Protein AF-A0A9E0VGJ7-F1 (afdb_monomer)

Solvent-accessible surface area (backbone atoms only — not comparable to full-atom values): 9620 Å² total; per-residue (Å²): 136,84,85,81,78,51,71,67,58,50,51,53,50,51,50,54,47,47,56,55,68,67,34,98,80,41,73,82,86,84,79,90,74,56,71,67,58,47,52,54,51,44,52,56,52,38,58,51,60,71,40,87,85,53,56,65,71,67,40,55,55,50,50,52,51,45,51,56,50,57,68,68,70,46,79,89,44,51,69,60,52,52,55,60,58,48,57,78,40,72,87,73,51,77,54,64,25,52,30,57,71,81,70,44,78,39,64,58,84,78,47,33,35,91,88,76,68,39,53,28,17,70,86,74,10,30,27,87,92,24,57,52,98,84,63,56,50,81,43,98,84,53,36,32,48,81,71,56,62,64,68,63,58,68,79,74,110

Sequence (157 aa):
MKKILTFDEKMRIADLAATKLFAPDARPVIFEMDSTAAVALIGQLQLAFRHPENTGRTREITENFVRNLIEQMDPDHGDVYEFLMMGFNPEMDAVSVLCKNCRQFVTIADGHCPNCMESICPRCGCTDSAACSEGCFWLPDGICSSCGSVDLVEQAG

Nearest PDB structures (foldseek):
  4e0i-assembly1_A  TM=2.954E-01  e=1.590E+00  Saccharomyces cerevisiae S288C
  1w0b-assembly1_A  TM=2.188E-01  e=5.550E+00  Homo sapiens
  8uyv-assembly1_A  TM=2.442E-01  e=9.741E+00  Hepatitis B virus

Secondary structure (DSSP, 8-state):
-PPPPPHHHHHHHHHHHHHHHTSTTPPP------HHHHHHHHHHHHHHHTSTT--HHHHHHHHHHHHHHHHHT-TT-HHHHHHHHHTT-GGGS--EEE-TTT--EEE-SSSB-TTT--BB-TTT--BSSS--TT---B-TTS-BHHHHTTHHHHT--

Radius of gyration: 22.97 Å; Cα contacts (8 Å, |Δi|>4): 135; chains: 1; bounding box: 65×42×58 Å

Foldseek 3Di:
DDDDDDPVRVVVVVVVCCCQCPPPPHDDDDDDDDPVVLLVVLLVLLVVLPDPPCDDDVNVVSVVVSVVSLVVSDCVPVVSSVVSVCSNPCVPPQLFEQAQVVRDTARDDDQAGPPPRFRAASPHNATPVRADPVGWDDDPVSHTPVVVVPVVVVVVD

Mean predicted aligned error: 10.92 Å

pLDDT: mean 85.23, std 11.35, range [42.38, 96.62]

Structure (mmCIF, N/CA/C/O backbone):
data_AF-A0A9E0VGJ7-F1
#
_entry.id   AF-A0A9E0VGJ7-F1
#
loop_
_atom_site.group_PDB
_atom_site.id
_atom_site.type_symbol
_atom_site.label_atom_id
_atom_site.label_alt_id
_atom_site.label_comp_id
_atom_site.label_asym_id
_atom_site.label_entity_id
_atom_site.label_seq_id
_atom_site.pdbx_PDB_ins_code
_atom_site.Cartn_x
_atom_site.Cartn_y
_atom_site.Cartn_z
_atom_site.occupancy
_atom_site.B_iso_or_equiv
_atom_site.auth_seq_id
_atom_site.auth_comp_id
_atom_site.auth_asym_id
_atom_site.auth_atom_id
_atom_site.pdbx_PDB_model_num
ATOM 1 N N . MET A 1 1 ? -41.680 7.827 1.445 1.00 68.75 1 MET A N 1
ATOM 2 C CA . MET A 1 1 ? -40.598 8.766 1.065 1.00 68.75 1 MET A CA 1
ATOM 3 C C . MET A 1 1 ? -39.443 8.600 2.043 1.00 68.75 1 MET A C 1
ATOM 5 O O . MET A 1 1 ? -39.687 8.689 3.238 1.00 68.75 1 MET A O 1
ATOM 9 N N . LYS A 1 2 ? -38.217 8.319 1.578 1.00 79.25 2 LYS A N 1
ATOM 10 C CA . LYS A 1 2 ? -37.021 8.306 2.443 1.00 79.25 2 LYS A CA 1
ATOM 11 C C . LYS A 1 2 ? -36.488 9.740 2.548 1.00 79.25 2 LYS A C 1
ATOM 13 O O . LYS A 1 2 ? -36.207 10.341 1.515 1.00 79.25 2 LYS A O 1
ATOM 18 N N . LYS A 1 3 ? -36.384 10.297 3.760 1.00 90.12 3 LYS A N 1
ATOM 19 C CA . LYS A 1 3 ? -35.750 11.610 3.980 1.00 90.12 3 LYS A CA 1
ATOM 20 C C . LYS A 1 3 ? -34.246 11.465 3.719 1.00 90.12 3 LYS A C 1
ATOM 22 O O . LYS A 1 3 ? -33.608 10.606 4.322 1.00 90.12 3 LYS A O 1
ATOM 27 N N . ILE A 1 4 ? -33.696 12.279 2.820 1.00 91.06 4 ILE A N 1
ATOM 28 C CA . ILE A 1 4 ? -32.248 12.367 2.591 1.00 91.06 4 ILE A CA 1
ATOM 29 C C . ILE A 1 4 ? -31.697 13.389 3.586 1.00 91.06 4 ILE A C 1
ATOM 31 O O . ILE A 1 4 ? -32.182 14.517 3.634 1.00 91.06 4 ILE A O 1
ATOM 35 N N . LEU A 1 5 ? -30.726 12.972 4.400 1.00 91.19 5 LEU A N 1
ATOM 36 C CA . LEU A 1 5 ? -30.068 13.847 5.370 1.00 91.19 5 LEU A CA 1
ATOM 37 C C . LEU A 1 5 ? -29.136 14.835 4.667 1.00 91.19 5 LEU A C 1
ATOM 39 O O . LEU A 1 5 ? -28.426 14.457 3.726 1.00 91.19 5 LEU A O 1
ATOM 43 N N . THR A 1 6 ? -29.102 16.069 5.161 1.00 95.56 6 THR A N 1
ATOM 44 C CA . THR A 1 6 ? -28.137 17.081 4.718 1.00 95.56 6 THR A CA 1
ATOM 45 C C . THR A 1 6 ? -26.722 16.734 5.192 1.00 95.56 6 THR A C 1
ATOM 47 O O . THR A 1 6 ? -26.528 15.886 6.065 1.00 95.56 6 THR A O 1
ATOM 50 N N . PHE A 1 7 ? -25.707 17.372 4.603 1.00 89.25 7 PHE A N 1
ATOM 51 C CA . PHE A 1 7 ? -24.313 17.190 5.019 1.00 89.25 7 PHE A CA 1
ATOM 52 C C . PHE A 1 7 ? -24.109 17.548 6.500 1.00 89.25 7 PHE A C 1
ATOM 54 O O . PHE A 1 7 ? -23.542 16.754 7.246 1.00 89.25 7 PHE A O 1
ATOM 61 N N . ASP A 1 8 ? -24.673 18.669 6.951 1.00 91.88 8 ASP A N 1
ATOM 62 C CA . ASP A 1 8 ? -24.576 19.107 8.347 1.00 91.88 8 ASP A CA 1
ATOM 63 C C . ASP A 1 8 ? -25.282 18.148 9.312 1.00 91.88 8 ASP A C 1
ATOM 65 O O . ASP A 1 8 ? -24.766 17.863 10.391 1.00 91.88 8 ASP A O 1
ATOM 69 N N . GLU A 1 9 ? -26.444 17.601 8.925 1.00 91.94 9 GLU A N 1
ATOM 70 C CA . GLU A 1 9 ? -27.132 16.568 9.711 1.00 91.94 9 GLU A CA 1
ATOM 71 C C . GLU A 1 9 ? -26.259 15.307 9.836 1.00 91.94 9 GLU A C 1
ATOM 73 O O . GLU A 1 9 ? -26.162 14.736 10.922 1.00 91.94 9 GLU A O 1
ATOM 78 N N . LYS A 1 10 ? -25.576 14.894 8.757 1.00 86.56 10 LYS A N 1
ATOM 79 C CA . LYS A 1 10 ? -24.644 13.753 8.782 1.00 86.56 10 LYS A CA 1
ATOM 80 C C . LYS A 1 10 ? -23.433 14.027 9.670 1.00 86.56 10 LYS A C 1
ATOM 82 O O . LYS A 1 10 ? -23.078 13.162 10.465 1.00 86.56 10 LYS A O 1
ATOM 87 N N . MET A 1 11 ? -22.847 15.222 9.584 1.00 83.25 11 MET A N 1
ATOM 88 C CA . MET A 1 11 ? -21.715 15.619 10.426 1.00 83.25 11 MET A CA 1
ATOM 89 C C . MET A 1 11 ? -22.099 15.666 11.905 1.00 83.25 11 MET A C 1
ATOM 91 O O . MET A 1 11 ? -21.374 15.129 12.733 1.00 83.25 11 MET A O 1
ATOM 95 N N . ARG A 1 12 ? -23.277 16.200 12.249 1.00 83.44 12 ARG A N 1
ATOM 96 C CA . ARG A 1 12 ? -23.781 16.182 13.632 1.00 83.44 12 ARG A CA 1
ATOM 97 C C . ARG A 1 12 ? -24.002 14.774 14.164 1.00 83.44 12 ARG A C 1
ATOM 99 O O . ARG A 1 12 ? -23.702 14.517 15.323 1.00 83.44 12 ARG A O 1
ATOM 106 N N . ILE A 1 13 ? -24.547 13.875 13.344 1.00 80.62 13 ILE A N 1
ATOM 107 C CA . ILE A 1 13 ? -24.738 12.472 13.731 1.00 80.62 13 ILE A CA 1
ATOM 108 C C . ILE A 1 13 ? -23.385 11.789 13.939 1.00 80.62 13 ILE A C 1
ATOM 110 O O . ILE A 1 13 ? -23.236 11.067 14.921 1.00 80.62 13 ILE A O 1
ATOM 114 N N . ALA A 1 14 ? -22.407 12.037 13.064 1.00 74.00 14 ALA A N 1
ATOM 115 C CA . ALA A 1 14 ? -21.054 11.508 13.209 1.00 74.00 14 ALA A CA 1
ATOM 116 C C . ALA A 1 14 ? -20.389 12.005 14.500 1.00 74.00 14 ALA A C 1
ATOM 118 O O . ALA A 1 14 ? -19.814 11.208 15.232 1.00 74.00 14 ALA A O 1
ATOM 119 N N . ASP A 1 15 ? -20.547 13.287 14.823 1.00 74.88 15 ASP A N 1
ATOM 120 C CA . ASP A 1 15 ? -19.980 13.902 16.024 1.00 74.88 15 ASP A CA 1
ATOM 121 C C . ASP A 1 15 ? -20.643 13.371 17.311 1.00 74.88 15 ASP A C 1
ATOM 123 O O . ASP A 1 15 ? -19.974 12.998 18.276 1.00 74.88 15 ASP A O 1
ATOM 127 N N . LEU A 1 16 ? -21.972 13.212 17.307 1.00 76.62 16 LEU A N 1
ATOM 128 C CA . LEU A 1 16 ? -22.714 12.571 18.401 1.00 76.62 16 LEU A CA 1
ATOM 129 C C . LEU A 1 16 ? -22.344 11.096 18.575 1.00 76.62 16 LEU A C 1
ATOM 131 O O . LEU A 1 16 ? -22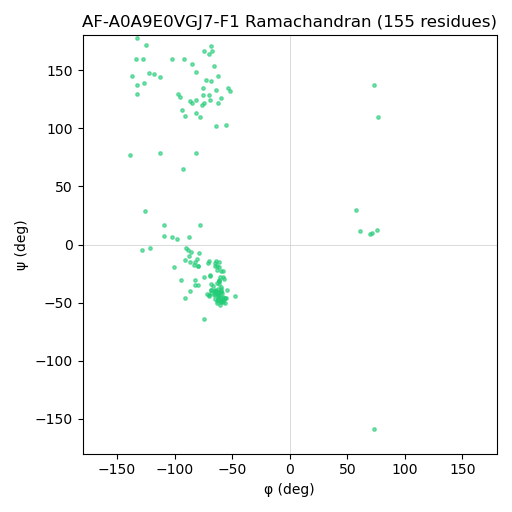.248 10.615 19.706 1.00 76.62 16 LEU A O 1
ATOM 135 N N . ALA A 1 17 ? -22.167 10.373 17.468 1.00 72.69 17 ALA A N 1
ATOM 136 C CA . ALA A 1 17 ? -21.737 8.985 17.486 1.00 72.69 17 ALA A CA 1
ATOM 137 C C . ALA A 1 17 ? -20.316 8.878 18.042 1.00 72.69 17 ALA A C 1
ATOM 139 O O . ALA A 1 17 ? -20.101 8.088 18.952 1.00 72.69 17 ALA A O 1
ATOM 140 N N . ALA A 1 18 ? -19.387 9.719 17.583 1.00 68.19 18 ALA A N 1
ATOM 141 C CA . ALA A 1 18 ? -18.025 9.785 18.097 1.00 68.19 18 ALA A CA 1
ATOM 142 C C . ALA A 1 18 ? -18.018 10.092 19.601 1.00 68.19 18 ALA A C 1
ATOM 144 O O . ALA A 1 18 ? -17.406 9.368 20.377 1.00 68.19 18 ALA A O 1
ATOM 145 N N . THR A 1 19 ? -18.786 11.085 20.046 1.00 73.19 19 THR A N 1
ATOM 146 C CA . THR A 1 19 ? -18.850 11.458 21.468 1.00 73.19 19 THR A CA 1
ATOM 147 C C . THR A 1 19 ? -19.337 10.304 22.351 1.00 73.19 19 THR A C 1
ATOM 149 O O . THR A 1 19 ? -18.849 10.130 23.463 1.00 73.19 19 THR A O 1
ATOM 152 N N . LYS A 1 20 ? -20.284 9.490 21.868 1.00 71.69 20 LYS A N 1
ATOM 153 C CA . LYS A 1 20 ? -20.791 8.326 22.613 1.00 71.69 20 LYS A CA 1
ATOM 154 C C . LYS A 1 20 ? -19.901 7.090 22.494 1.00 71.69 20 LYS A C 1
ATOM 156 O O . LYS A 1 20 ? -19.809 6.330 23.449 1.00 71.69 20 LYS A O 1
ATOM 161 N N . LEU A 1 21 ? -19.279 6.878 21.338 1.00 64.69 21 LEU A N 1
ATOM 162 C CA . LEU A 1 21 ? -18.393 5.739 21.078 1.00 64.69 21 LEU A CA 1
ATOM 163 C C . LEU A 1 21 ? -17.032 5.900 21.762 1.00 64.69 21 LEU A C 1
ATOM 165 O O . LEU A 1 21 ? -16.414 4.901 22.108 1.00 64.69 21 LEU A O 1
ATOM 169 N N . PHE A 1 22 ? -16.589 7.138 21.983 1.00 64.88 22 PHE A N 1
ATOM 170 C CA . PHE A 1 22 ? -15.312 7.462 22.623 1.00 64.88 22 PHE A CA 1
ATOM 171 C C . PHE A 1 22 ? -15.477 8.053 24.028 1.00 64.88 22 PHE A C 1
ATOM 173 O O . PHE A 1 22 ? -14.548 8.672 24.550 1.00 64.88 22 PHE A O 1
ATOM 180 N N . ALA A 1 23 ? -16.649 7.891 24.649 1.00 76.75 23 ALA A N 1
ATOM 181 C CA . ALA A 1 23 ? -16.822 8.264 26.045 1.00 76.75 23 ALA A CA 1
ATOM 182 C C . ALA A 1 23 ? -15.882 7.411 26.931 1.00 76.75 23 ALA A C 1
ATOM 184 O O . ALA A 1 23 ? -15.661 6.240 26.621 1.00 76.75 23 ALA A O 1
ATOM 185 N N . PRO A 1 24 ? -15.321 7.948 28.030 1.00 74.06 24 PRO A N 1
ATOM 186 C CA . PRO A 1 24 ? -14.418 7.194 28.910 1.00 74.06 24 PRO A CA 1
ATOM 187 C C . PRO A 1 24 ? -15.035 5.912 29.493 1.00 74.06 24 PRO A C 1
ATOM 189 O O . PRO A 1 24 ? -14.317 5.004 29.898 1.00 74.06 24 PRO A O 1
ATOM 192 N N . ASP A 1 25 ? -16.365 5.855 29.551 1.00 83.00 25 ASP A N 1
ATOM 193 C CA . ASP A 1 25 ? -17.185 4.737 30.012 1.00 83.00 25 ASP A CA 1
ATOM 194 C C . ASP A 1 25 ? -17.813 3.929 28.862 1.00 83.00 25 ASP A C 1
ATOM 196 O O . ASP A 1 25 ? -18.627 3.030 29.104 1.00 83.00 25 ASP A O 1
ATOM 200 N N . ALA A 1 26 ? -17.455 4.232 27.609 1.00 77.25 26 ALA A N 1
ATOM 201 C CA . ALA A 1 26 ? -17.936 3.493 26.456 1.00 77.25 26 ALA A CA 1
ATOM 202 C C . ALA A 1 26 ? -17.521 2.025 26.584 1.00 77.25 26 ALA A C 1
ATOM 204 O O . ALA A 1 26 ? -16.353 1.681 26.778 1.00 77.25 26 ALA A O 1
ATOM 205 N N . ARG A 1 27 ? -18.510 1.136 26.484 1.00 79.88 27 ARG A N 1
ATOM 206 C CA . ARG A 1 27 ? -18.247 -0.301 26.487 1.00 79.88 27 ARG A CA 1
ATOM 207 C C . ARG A 1 27 ? -17.526 -0.675 25.190 1.00 79.88 27 ARG A C 1
ATOM 209 O O . ARG A 1 27 ? -17.921 -0.170 24.138 1.00 79.88 27 ARG A O 1
ATOM 216 N N . PRO A 1 28 ? -16.535 -1.582 25.239 1.00 78.00 28 PRO A N 1
ATOM 217 C CA . PRO A 1 28 ? -15.902 -2.096 24.035 1.00 78.00 28 PRO A CA 1
ATOM 218 C C . PRO A 1 28 ? -16.953 -2.642 23.069 1.00 78.00 28 PRO A C 1
ATOM 220 O O . PRO A 1 28 ? -17.859 -3.377 23.474 1.00 78.00 28 PRO A O 1
ATOM 223 N N . VAL A 1 29 ? -16.826 -2.292 21.791 1.00 81.06 29 VAL A N 1
ATOM 224 C CA . VAL A 1 29 ? -17.589 -2.950 20.733 1.00 81.06 29 VAL A CA 1
ATOM 225 C C . VAL A 1 29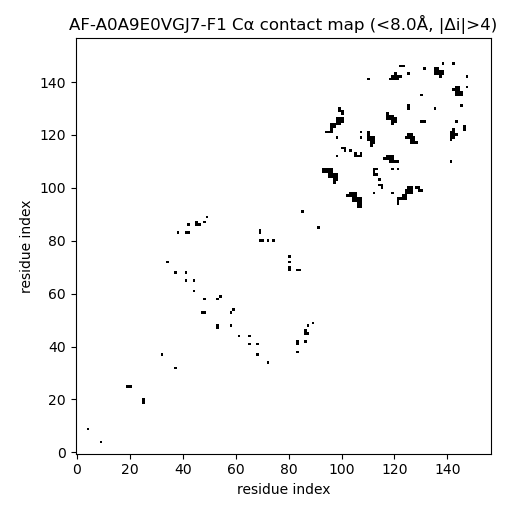 ? -16.863 -4.246 20.408 1.00 81.06 29 VAL A C 1
ATOM 227 O O . VAL A 1 29 ? -15.738 -4.219 19.918 1.00 81.06 29 VAL A O 1
ATOM 230 N N . ILE A 1 30 ? -17.505 -5.370 20.709 1.00 82.94 30 ILE A N 1
ATOM 231 C CA . ILE A 1 30 ? -17.002 -6.698 20.366 1.00 82.94 30 ILE A CA 1
ATOM 232 C C . ILE A 1 30 ? -17.662 -7.101 19.053 1.00 82.94 30 ILE A C 1
ATOM 234 O O . ILE A 1 30 ? -18.888 -7.059 18.932 1.00 82.94 30 ILE A O 1
ATOM 238 N N . PHE A 1 31 ? -16.852 -7.483 18.076 1.00 85.44 31 PHE A N 1
ATOM 239 C CA . PHE A 1 31 ? -17.315 -8.086 16.838 1.00 85.44 31 PHE A CA 1
ATOM 240 C C . PHE A 1 31 ? -16.575 -9.402 16.631 1.00 85.44 31 PHE A C 1
ATOM 242 O O . PHE A 1 31 ? -15.379 -9.503 16.892 1.00 85.44 31 PHE A O 1
ATOM 249 N N . GLU A 1 32 ? -17.308 -10.407 16.171 1.00 90.69 32 GLU A N 1
ATOM 250 C CA . GLU A 1 32 ? -16.741 -11.676 15.736 1.00 90.69 32 GLU A CA 1
ATOM 251 C C . GLU A 1 32 ? -16.585 -11.618 14.218 1.00 90.69 32 GLU A C 1
ATOM 253 O O . GLU A 1 32 ? -17.512 -11.235 13.499 1.00 90.69 32 GLU A O 1
ATOM 258 N N . MET A 1 33 ? -15.398 -11.960 13.733 1.00 92.75 33 MET A N 1
ATOM 259 C CA . MET A 1 33 ? -15.104 -12.067 12.309 1.00 92.75 33 MET A CA 1
ATOM 260 C C . MET A 1 33 ? -14.287 -13.327 12.063 1.00 92.75 33 MET A C 1
ATOM 262 O O . MET A 1 33 ? -13.470 -13.713 12.897 1.00 92.75 33 MET A O 1
ATOM 266 N N . ASP A 1 34 ? -14.513 -13.968 10.920 1.00 91.50 34 ASP A N 1
ATOM 267 C CA . ASP A 1 34 ? -13.625 -15.028 10.458 1.00 91.50 34 ASP A CA 1
ATOM 268 C C . ASP A 1 34 ? -12.309 -14.445 9.912 1.00 91.50 34 ASP A C 1
ATOM 270 O O . ASP A 1 34 ? -12.182 -13.242 9.652 1.00 91.50 34 ASP A O 1
ATOM 274 N N . SER A 1 35 ? -11.312 -15.311 9.727 1.00 88.56 35 SER A N 1
ATOM 275 C CA . SER A 1 35 ? -9.990 -14.915 9.238 1.00 88.56 35 SER A CA 1
ATOM 276 C C . SER A 1 35 ? -10.029 -14.298 7.839 1.00 88.56 35 SER A C 1
ATOM 278 O O . SER A 1 35 ? -9.235 -13.408 7.545 1.00 88.56 35 SER A O 1
ATOM 280 N N . THR A 1 36 ? -10.970 -14.701 6.980 1.00 90.75 36 THR A N 1
ATOM 281 C CA . THR A 1 36 ? -11.094 -14.156 5.619 1.00 90.75 36 THR A CA 1
ATOM 282 C C . THR A 1 36 ? -11.580 -12.710 5.661 1.00 90.75 36 THR A C 1
ATOM 284 O O . THR A 1 36 ? -11.019 -11.843 4.989 1.00 90.75 36 THR A O 1
ATOM 287 N N . ALA A 1 37 ? -12.586 -12.425 6.489 1.00 93.25 37 ALA A N 1
ATOM 288 C CA . ALA A 1 37 ? -13.071 -11.074 6.731 1.00 93.25 37 ALA A CA 1
ATOM 289 C C . ALA A 1 37 ? -11.988 -10.188 7.369 1.00 93.25 37 ALA A C 1
ATOM 291 O O . ALA A 1 37 ? -11.852 -9.026 6.980 1.00 93.25 37 ALA A O 1
ATOM 292 N N . ALA A 1 38 ? -11.187 -10.740 8.288 1.00 92.44 38 ALA A N 1
ATOM 293 C CA . ALA A 1 38 ? -10.063 -10.033 8.896 1.00 92.44 38 ALA A CA 1
ATOM 294 C C . ALA A 1 38 ? -8.993 -9.651 7.858 1.00 92.44 38 ALA A C 1
ATOM 296 O O . ALA A 1 38 ? -8.657 -8.471 7.749 1.00 92.44 38 ALA A O 1
ATOM 297 N N . VAL A 1 39 ? -8.531 -10.600 7.026 1.00 92.56 39 VAL A N 1
ATOM 298 C CA . VAL A 1 39 ? -7.585 -10.322 5.924 1.00 92.56 39 VAL A CA 1
ATOM 299 C C . VAL A 1 39 ? -8.137 -9.243 4.989 1.00 92.56 39 VAL A C 1
ATOM 301 O O . VAL A 1 39 ? -7.429 -8.298 4.641 1.00 92.56 39 VAL A O 1
ATOM 304 N N . ALA A 1 40 ? -9.409 -9.353 4.595 1.00 94.62 40 ALA A N 1
ATOM 305 C CA . ALA A 1 40 ? -10.033 -8.384 3.700 1.00 94.62 40 ALA A CA 1
ATOM 306 C C . ALA A 1 40 ? -10.075 -6.976 4.315 1.00 94.62 40 ALA A C 1
ATOM 308 O O . ALA A 1 40 ? -9.744 -6.001 3.638 1.00 94.62 40 ALA A O 1
ATOM 309 N N . LEU A 1 41 ? -10.442 -6.861 5.596 1.00 95.25 41 LEU A N 1
ATOM 310 C CA . LEU A 1 41 ? -10.455 -5.590 6.319 1.00 95.25 41 LEU A CA 1
ATOM 311 C C . LEU A 1 41 ? -9.050 -4.981 6.405 1.00 95.25 41 LEU A C 1
ATOM 313 O O . LEU A 1 41 ? -8.882 -3.805 6.085 1.00 95.25 41 LEU A O 1
ATOM 317 N N . ILE A 1 42 ? -8.051 -5.781 6.789 1.00 95.00 42 ILE A N 1
ATOM 318 C CA . ILE A 1 42 ? -6.651 -5.350 6.882 1.00 95.00 42 ILE A CA 1
ATOM 319 C C . ILE A 1 42 ? -6.177 -4.795 5.538 1.00 95.00 42 ILE A C 1
ATOM 321 O O . ILE A 1 42 ? -5.694 -3.665 5.489 1.00 95.00 42 ILE A O 1
ATOM 325 N N . GLY A 1 43 ? -6.397 -5.530 4.445 1.00 94.00 43 GLY A N 1
ATOM 326 C CA . GLY A 1 43 ? -5.978 -5.102 3.111 1.00 94.00 43 GLY A CA 1
ATOM 327 C C . GLY A 1 43 ? -6.594 -3.764 2.688 1.00 94.00 43 GLY A C 1
ATOM 328 O O . GLY A 1 43 ? -5.894 -2.896 2.170 1.00 94.00 43 GLY A O 1
ATOM 329 N N . GLN A 1 44 ? -7.886 -3.539 2.959 1.00 95.06 44 GLN A N 1
ATOM 330 C CA . GLN A 1 44 ? -8.532 -2.256 2.642 1.00 95.06 44 GLN A CA 1
ATOM 331 C C . GLN A 1 44 ? -7.955 -1.090 3.459 1.00 95.06 44 GLN A C 1
ATOM 333 O O . GLN A 1 44 ? -7.745 -0.001 2.921 1.00 95.06 44 GLN A O 1
ATOM 338 N N . LEU A 1 45 ? -7.668 -1.308 4.746 1.00 95.31 45 LEU A N 1
ATOM 339 C CA . LEU A 1 45 ? -7.068 -0.284 5.605 1.00 95.31 45 LEU A CA 1
ATOM 340 C C . LEU A 1 45 ? -5.619 0.019 5.197 1.00 95.31 45 LEU A C 1
ATOM 342 O O . LEU A 1 45 ? -5.228 1.184 5.143 1.00 95.31 45 LEU A O 1
ATOM 346 N N . GLN A 1 46 ? -4.850 -1.002 4.819 1.00 93.81 46 GLN A N 1
ATOM 347 C CA . GLN A 1 46 ? -3.489 -0.837 4.308 1.00 93.81 46 GLN A CA 1
ATOM 348 C C . GLN A 1 46 ? -3.449 -0.070 2.987 1.00 93.81 46 GLN A C 1
ATOM 350 O O . GLN A 1 46 ? -2.623 0.827 2.827 1.00 93.81 46 GLN A O 1
ATOM 355 N N . LEU A 1 47 ? -4.382 -0.333 2.066 1.00 90.38 47 LEU A N 1
ATOM 356 C CA . LEU A 1 47 ? -4.529 0.475 0.852 1.00 90.38 47 LEU A CA 1
ATOM 357 C C . LEU A 1 47 ? -4.832 1.940 1.183 1.00 90.38 47 LEU A C 1
ATOM 359 O O . LEU A 1 47 ? -4.260 2.839 0.567 1.00 90.38 47 LEU A O 1
ATOM 363 N N . ALA A 1 48 ? -5.676 2.200 2.185 1.00 90.00 48 ALA A N 1
ATOM 364 C CA . ALA A 1 48 ? -5.956 3.563 2.624 1.00 90.00 48 ALA A CA 1
ATOM 365 C C . ALA A 1 48 ? -4.703 4.268 3.175 1.00 90.00 48 ALA A C 1
ATOM 367 O O . ALA A 1 48 ? -4.561 5.478 2.988 1.00 90.00 48 ALA A O 1
ATOM 368 N N . PHE A 1 49 ? -3.771 3.555 3.819 1.00 89.38 49 PHE A N 1
ATOM 369 C CA . PHE A 1 49 ? -2.505 4.132 4.306 1.00 89.38 49 PHE A CA 1
ATOM 370 C C . PHE A 1 49 ? -1.575 4.624 3.197 1.00 89.38 49 PHE A C 1
ATOM 372 O O . PHE A 1 49 ? -0.665 5.405 3.483 1.00 89.38 49 PHE A O 1
ATOM 379 N N . ARG A 1 50 ? -1.811 4.216 1.948 1.00 85.62 50 ARG A N 1
ATOM 380 C CA . ARG A 1 50 ? -1.027 4.647 0.783 1.00 85.62 50 ARG A CA 1
ATOM 381 C C . ARG A 1 50 ? -1.435 6.021 0.260 1.00 85.62 50 ARG A C 1
ATOM 383 O O . ARG A 1 50 ? -0.733 6.592 -0.566 1.00 85.62 50 ARG A O 1
ATOM 390 N N . HIS A 1 51 ? -2.566 6.562 0.713 1.00 85.19 51 HIS A N 1
ATOM 391 C CA . HIS A 1 51 ? -2.985 7.896 0.308 1.00 85.19 51 HIS A CA 1
ATOM 392 C C . HIS A 1 51 ? -2.137 8.961 1.032 1.00 85.19 51 HIS A C 1
ATOM 394 O O . HIS A 1 51 ? -2.083 8.930 2.263 1.00 85.19 51 HIS A O 1
ATOM 400 N N . PRO A 1 52 ? -1.530 9.934 0.323 1.00 83.62 52 PRO A N 1
ATOM 401 C CA . PRO A 1 52 ? -0.630 10.923 0.930 1.00 83.62 52 PRO A CA 1
ATOM 402 C C . PRO A 1 52 ? -1.320 11.788 1.99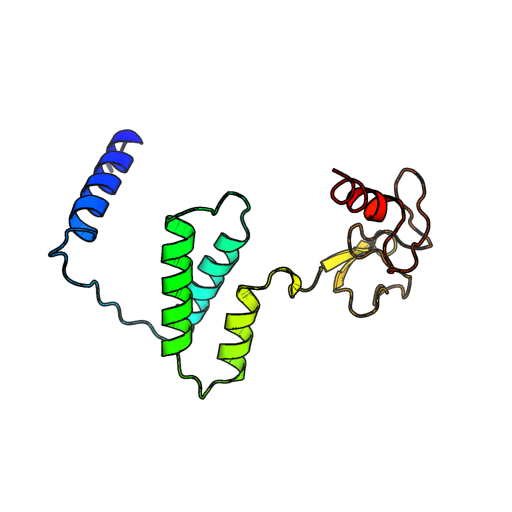4 1.00 83.62 52 PRO A C 1
ATOM 404 O O . PRO A 1 52 ? -0.709 12.147 2.991 1.00 83.62 52 PRO A O 1
ATOM 407 N N . GLU A 1 53 ? -2.619 12.051 1.834 1.00 88.19 53 GLU A N 1
ATOM 408 C CA . GLU A 1 53 ? -3.413 12.806 2.818 1.00 88.19 53 GLU A CA 1
ATOM 409 C C . GLU A 1 53 ? -3.845 11.981 4.044 1.00 88.19 53 GLU A C 1
ATOM 411 O O . GLU A 1 53 ? -4.413 12.530 4.988 1.00 88.19 53 GLU A O 1
ATOM 416 N N . ASN A 1 54 ? -3.617 10.662 4.060 1.00 86.88 54 ASN A N 1
ATOM 417 C CA . ASN A 1 54 ? -3.971 9.833 5.210 1.00 86.88 54 ASN A CA 1
ATOM 418 C C . ASN A 1 54 ? -2.886 9.934 6.288 1.00 86.88 54 ASN A C 1
ATOM 420 O O . ASN A 1 54 ? -2.028 9.058 6.424 1.00 86.88 54 ASN A O 1
ATOM 424 N N . THR A 1 55 ? -2.928 11.038 7.028 1.00 91.50 55 THR A N 1
ATOM 425 C CA . THR A 1 55 ? -1.951 11.423 8.051 1.00 91.50 55 THR A CA 1
ATOM 426 C C . THR A 1 55 ? -2.623 11.688 9.404 1.00 91.50 55 THR A C 1
ATOM 428 O O . THR A 1 55 ? -3.850 11.700 9.537 1.00 91.50 55 THR A O 1
ATOM 431 N N . GLY A 1 56 ? -1.806 11.881 10.443 1.00 93.44 56 GLY A N 1
ATOM 432 C CA . GLY A 1 56 ? -2.260 12.273 11.777 1.00 93.44 56 GLY A CA 1
ATOM 433 C C . GLY A 1 56 ? -2.955 11.163 12.572 1.00 93.44 56 GLY A C 1
ATOM 434 O O . GLY A 1 56 ? -2.793 9.970 12.323 1.00 93.44 56 GLY A O 1
ATOM 435 N N . ARG A 1 57 ? -3.756 11.575 13.560 1.00 88.25 57 ARG A N 1
ATOM 436 C CA . ARG A 1 57 ? -4.291 10.692 14.609 1.00 88.25 57 ARG A CA 1
ATOM 437 C C . ARG A 1 57 ? -5.147 9.533 14.088 1.00 88.25 57 ARG A C 1
ATOM 439 O O . ARG A 1 57 ? -5.087 8.435 14.632 1.00 88.25 57 ARG A O 1
ATOM 446 N N . THR A 1 58 ? -5.963 9.7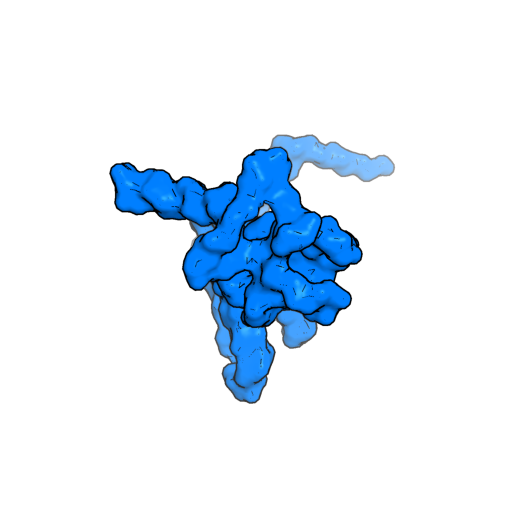58 13.059 1.00 88.12 58 THR A N 1
ATOM 447 C CA . THR A 1 58 ? -6.816 8.698 12.491 1.00 88.12 58 THR A CA 1
ATOM 448 C C . THR A 1 58 ? -5.973 7.588 11.872 1.00 88.12 58 THR A C 1
ATOM 450 O O . THR A 1 58 ? -6.287 6.411 12.061 1.00 88.12 58 THR A O 1
ATOM 453 N N . ARG A 1 59 ? -4.879 7.954 11.189 1.00 91.69 59 ARG A N 1
ATOM 454 C CA . ARG A 1 59 ? -3.915 6.998 10.642 1.00 91.69 59 ARG A CA 1
ATOM 455 C C . ARG A 1 59 ? -3.302 6.164 11.763 1.00 91.69 59 ARG A C 1
ATOM 457 O O . ARG A 1 59 ? -3.394 4.947 11.702 1.00 91.69 59 ARG A O 1
ATOM 464 N N . GLU A 1 60 ? -2.774 6.805 12.807 1.00 91.31 60 GLU A N 1
ATOM 465 C CA . GLU A 1 60 ? -2.142 6.128 13.953 1.00 91.31 60 GLU A CA 1
ATOM 466 C C . GLU A 1 60 ? -3.083 5.124 14.637 1.00 91.31 60 GLU A C 1
ATOM 468 O O . GLU A 1 60 ? -2.704 3.987 14.907 1.00 91.31 60 GLU A O 1
ATOM 473 N N . ILE A 1 61 ? -4.336 5.520 14.894 1.00 90.00 61 ILE A N 1
ATOM 474 C CA . ILE A 1 61 ? -5.341 4.639 15.510 1.00 90.00 61 ILE A CA 1
ATOM 475 C C . ILE A 1 61 ? -5.620 3.431 14.615 1.00 90.00 61 ILE A C 1
ATOM 477 O O . ILE A 1 61 ? -5.671 2.300 15.098 1.00 90.00 61 ILE A O 1
ATOM 481 N N . THR A 1 62 ? -5.804 3.671 13.319 1.00 93.00 62 THR A N 1
ATOM 482 C CA . THR A 1 62 ? -6.119 2.614 12.355 1.00 93.00 62 THR A CA 1
ATOM 483 C C . THR A 1 62 ? -4.928 1.676 12.169 1.00 93.00 62 THR A C 1
ATOM 485 O O . THR A 1 62 ? -5.112 0.467 12.096 1.00 93.00 62 THR A O 1
ATOM 488 N N . GLU A 1 63 ? -3.705 2.203 12.132 1.00 93.62 63 GLU A N 1
ATOM 489 C CA . GLU A 1 63 ? -2.483 1.408 12.024 1.00 93.62 63 GLU A CA 1
ATOM 490 C C . GLU A 1 63 ? -2.310 0.500 13.244 1.00 93.62 63 GLU A C 1
ATOM 492 O O . GLU A 1 63 ? -2.131 -0.706 13.087 1.00 93.62 63 GLU A O 1
ATOM 497 N N . ASN A 1 64 ? -2.455 1.047 14.454 1.00 92.81 64 ASN A N 1
ATOM 498 C CA . ASN A 1 64 ? -2.416 0.259 15.686 1.00 92.81 64 ASN A CA 1
ATOM 499 C C . ASN A 1 64 ? -3.507 -0.819 15.704 1.00 92.81 64 ASN A C 1
ATOM 501 O O . ASN A 1 64 ? -3.256 -1.952 16.108 1.00 92.81 64 ASN A O 1
ATOM 505 N N . PHE A 1 65 ? -4.713 -0.486 15.239 1.00 93.44 65 PHE A N 1
ATOM 506 C CA . PHE A 1 65 ? -5.799 -1.452 15.103 1.00 93.44 65 PHE A CA 1
ATOM 507 C C . PHE A 1 65 ? -5.428 -2.606 14.160 1.00 93.44 65 PHE A C 1
ATOM 509 O O . PHE A 1 65 ? -5.587 -3.765 14.535 1.00 93.44 65 PHE A O 1
ATOM 516 N N . VAL A 1 66 ? -4.897 -2.302 12.971 1.00 94.88 66 VAL A N 1
ATOM 517 C CA . VAL A 1 66 ? -4.478 -3.318 11.994 1.00 94.88 66 VAL A CA 1
ATOM 518 C C . VAL A 1 66 ? -3.366 -4.200 12.560 1.00 94.88 66 VAL A C 1
ATOM 520 O O . VAL A 1 66 ? -3.460 -5.418 12.447 1.00 94.88 66 VAL A O 1
ATOM 523 N N . ARG A 1 67 ? -2.346 -3.618 13.204 1.00 92.94 67 ARG A N 1
ATOM 524 C CA . ARG A 1 67 ? -1.242 -4.379 13.815 1.00 92.94 67 ARG A CA 1
ATOM 525 C C . ARG A 1 67 ? -1.742 -5.344 14.885 1.00 92.94 67 ARG A C 1
ATOM 527 O O . ARG A 1 67 ? -1.445 -6.530 14.813 1.00 92.94 67 ARG A O 1
ATOM 534 N N . ASN A 1 68 ? -2.587 -4.864 15.795 1.00 90.75 68 ASN A N 1
ATOM 535 C CA . ASN A 1 68 ? -3.187 -5.708 16.828 1.00 90.75 68 ASN A CA 1
ATOM 536 C C . ASN A 1 68 ? -4.043 -6.836 16.235 1.00 90.75 68 ASN A C 1
ATOM 538 O O . ASN A 1 68 ? -4.119 -7.916 16.816 1.00 90.75 68 ASN A O 1
ATOM 542 N N . LEU A 1 69 ? -4.714 -6.592 15.104 1.00 91.69 69 LEU A N 1
ATOM 543 C CA . LEU A 1 69 ? -5.503 -7.618 14.428 1.00 91.69 69 LEU A CA 1
ATOM 544 C C . LEU A 1 69 ? -4.596 -8.685 13.798 1.00 91.69 69 LEU A C 1
ATOM 546 O O . LEU A 1 69 ? -4.862 -9.867 13.976 1.00 91.69 69 LEU A O 1
ATOM 550 N N . ILE A 1 70 ? -3.502 -8.281 13.142 1.00 91.56 70 ILE A N 1
ATOM 551 C CA . ILE A 1 70 ? -2.494 -9.201 12.588 1.00 91.56 70 ILE A CA 1
ATOM 552 C C . ILE A 1 70 ? -1.883 -10.071 13.696 1.00 91.56 70 ILE A C 1
ATOM 554 O O . ILE A 1 70 ? -1.797 -11.284 13.539 1.00 91.56 70 ILE A O 1
ATOM 558 N N . GLU A 1 71 ? -1.514 -9.477 14.834 1.00 88.25 71 GLU A N 1
ATOM 559 C CA . GLU A 1 71 ? -0.948 -10.203 15.983 1.00 88.25 71 GLU A CA 1
ATOM 560 C C . GLU A 1 71 ? -1.914 -11.247 16.569 1.00 88.25 71 GLU A C 1
ATOM 562 O O . GLU A 1 71 ? -1.482 -12.287 17.064 1.00 88.25 71 GLU A O 1
ATOM 567 N N . GLN A 1 72 ? -3.225 -10.996 16.502 1.00 87.56 72 GLN A N 1
ATOM 568 C CA . GLN A 1 72 ? -4.253 -11.929 16.977 1.00 87.56 72 GLN A CA 1
ATOM 569 C C . GLN A 1 72 ? -4.553 -13.068 15.998 1.00 87.56 72 GLN A C 1
ATOM 571 O O . GLN A 1 72 ? -5.128 -14.074 16.409 1.00 87.56 72 GLN A O 1
ATOM 576 N N . MET A 1 73 ? -4.185 -12.936 14.721 1.00 84.88 73 MET A N 1
ATOM 577 C CA . MET A 1 73 ? -4.521 -13.899 13.663 1.00 84.88 73 MET A CA 1
ATOM 578 C C . MET A 1 73 ? -3.659 -15.172 13.651 1.00 84.88 73 MET A C 1
ATOM 580 O O . MET A 1 73 ? -3.732 -15.924 12.687 1.00 84.88 73 MET A O 1
ATOM 584 N N . ASP A 1 74 ? -2.961 -15.457 14.755 1.00 71.00 74 ASP A N 1
ATOM 585 C CA . ASP A 1 74 ? -2.124 -16.637 15.005 1.00 71.00 74 ASP A CA 1
ATOM 586 C C . ASP A 1 74 ? -0.746 -16.598 14.295 1.00 71.00 74 ASP A C 1
ATOM 588 O O . ASP A 1 74 ? -0.673 -16.741 13.070 1.00 71.00 74 ASP A O 1
ATOM 592 N N . PRO A 1 75 ? 0.369 -16.429 15.041 1.00 64.38 75 PRO A N 1
ATOM 593 C CA . PRO A 1 75 ? 1.721 -16.389 14.476 1.00 64.38 75 PRO A CA 1
ATOM 594 C C . PRO A 1 75 ? 2.156 -17.708 13.820 1.00 64.38 75 PRO A C 1
ATOM 596 O O . PRO A 1 75 ? 3.130 -17.706 13.066 1.00 64.38 75 PRO A O 1
ATOM 599 N N . ASP A 1 76 ? 1.450 -18.819 14.059 1.00 72.25 76 ASP A N 1
ATOM 600 C CA . ASP A 1 76 ? 1.774 -20.117 13.457 1.00 72.25 76 ASP A CA 1
ATOM 601 C C . ASP A 1 76 ? 1.480 -20.157 11.940 1.00 72.25 76 ASP A C 1
ATOM 603 O O . ASP A 1 76 ? 1.988 -21.022 11.222 1.00 72.25 76 ASP A O 1
ATOM 607 N N . HIS A 1 77 ? 0.728 -19.181 11.415 1.00 71.00 77 HIS A N 1
ATOM 608 C CA . HIS A 1 77 ? 0.514 -18.971 9.980 1.00 71.00 77 HIS A CA 1
ATOM 609 C C . HIS A 1 77 ? 1.532 -17.973 9.412 1.00 71.00 77 HIS A C 1
ATOM 611 O O . HIS A 1 77 ? 1.171 -16.886 8.951 1.00 71.00 77 HIS A O 1
ATOM 617 N N . GLY A 1 78 ? 2.811 -18.364 9.440 1.00 77.44 78 GLY A N 1
ATOM 618 C CA . GLY A 1 78 ? 3.949 -17.523 9.045 1.00 77.44 78 GLY A CA 1
ATOM 619 C C . GLY A 1 78 ? 3.760 -16.797 7.709 1.00 77.44 78 GLY A C 1
ATOM 620 O O . GLY A 1 78 ? 3.975 -15.590 7.649 1.00 77.44 78 GLY A O 1
ATOM 621 N N . ASP A 1 79 ? 3.251 -17.487 6.683 1.00 84.88 79 ASP A N 1
ATOM 622 C CA . ASP A 1 79 ? 3.038 -16.905 5.349 1.00 84.88 79 ASP A CA 1
ATOM 623 C C . ASP A 1 79 ? 1.986 -15.782 5.350 1.00 84.88 79 ASP A C 1
ATOM 625 O O . ASP A 1 79 ? 2.153 -14.759 4.686 1.00 84.88 79 ASP A O 1
ATOM 629 N N . VAL A 1 80 ? 0.888 -15.951 6.098 1.00 86.50 80 VAL A N 1
ATOM 630 C CA . VAL A 1 80 ? -0.184 -14.943 6.180 1.00 86.50 80 VAL A CA 1
ATOM 631 C C . VAL A 1 80 ? 0.292 -13.746 6.992 1.00 86.50 80 VAL A C 1
ATOM 633 O O . VAL A 1 80 ? 0.061 -12.607 6.592 1.00 86.50 80 VAL A O 1
ATOM 636 N N . TYR A 1 81 ? 0.983 -13.993 8.104 1.00 88.62 81 TYR A N 1
ATOM 637 C CA . TYR A 1 81 ? 1.573 -12.935 8.914 1.00 88.62 81 TYR A CA 1
ATOM 638 C C . TYR A 1 81 ? 2.584 -12.116 8.101 1.00 88.62 81 TYR A C 1
ATOM 640 O O . TYR A 1 81 ? 2.484 -10.890 8.054 1.00 88.62 81 TYR A O 1
ATOM 648 N N . GLU A 1 82 ? 3.515 -12.781 7.411 1.00 86.25 82 GLU A N 1
ATOM 649 C CA . GLU A 1 82 ? 4.510 -12.135 6.553 1.00 86.25 82 GLU A CA 1
ATOM 650 C C . GLU A 1 82 ? 3.835 -11.302 5.458 1.00 86.25 82 GLU A C 1
ATOM 652 O O . GLU A 1 82 ? 4.121 -10.109 5.327 1.00 86.25 82 GLU A O 1
ATOM 657 N N . PHE A 1 83 ? 2.866 -11.884 4.745 1.00 88.00 83 PHE A N 1
ATOM 658 C CA . PHE A 1 83 ? 2.100 -11.193 3.710 1.00 88.00 83 PHE A CA 1
ATOM 659 C C . PHE A 1 83 ? 1.395 -9.933 4.236 1.00 88.00 83 PHE A C 1
ATOM 661 O O . PHE A 1 83 ? 1.486 -8.865 3.629 1.00 88.00 83 PHE A O 1
ATOM 668 N N . LEU A 1 84 ? 0.710 -10.024 5.379 1.00 91.94 84 LEU A N 1
ATOM 669 C CA . LEU A 1 84 ? 0.022 -8.876 5.971 1.00 91.94 84 LEU A CA 1
ATOM 670 C C . LEU A 1 84 ? 1.021 -7.814 6.446 1.00 91.94 84 LEU A C 1
ATOM 672 O O . LEU A 1 84 ? 0.753 -6.623 6.302 1.00 91.94 84 LEU A O 1
ATOM 676 N N . MET A 1 85 ? 2.191 -8.204 6.953 1.00 89.19 85 MET A N 1
ATOM 677 C CA . MET A 1 85 ? 3.231 -7.256 7.359 1.00 89.19 85 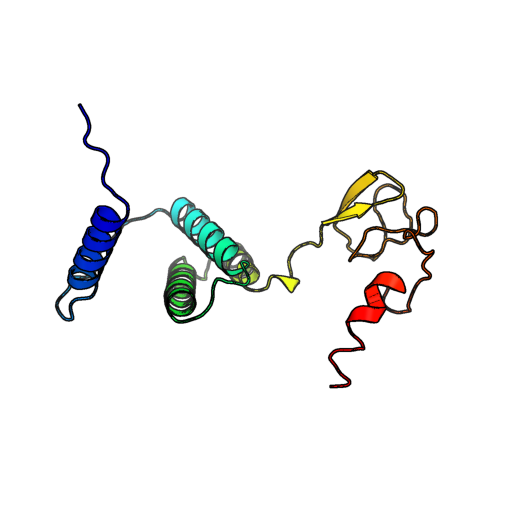MET A CA 1
ATOM 678 C C . MET A 1 85 ? 3.853 -6.515 6.170 1.00 89.19 85 MET A C 1
ATOM 680 O O . MET A 1 85 ? 4.146 -5.323 6.294 1.00 89.19 85 MET A O 1
ATOM 684 N N . MET A 1 86 ? 3.979 -7.157 5.003 1.00 86.88 86 MET A N 1
ATOM 685 C CA . MET A 1 86 ? 4.424 -6.494 3.769 1.00 86.88 86 MET A CA 1
ATOM 686 C C . MET A 1 86 ? 3.497 -5.350 3.339 1.00 86.88 86 MET A C 1
ATOM 688 O O . MET A 1 86 ? 3.965 -4.381 2.749 1.00 86.88 86 MET A O 1
ATOM 692 N N . GLY A 1 87 ? 2.203 -5.402 3.674 1.00 88.94 87 GLY A N 1
ATOM 693 C CA . GLY A 1 87 ? 1.231 -4.365 3.306 1.00 88.94 87 GLY A CA 1
ATOM 694 C C . GLY A 1 87 ? 1.527 -2.963 3.866 1.00 88.94 87 GLY A C 1
ATOM 695 O O . GLY A 1 87 ? 0.969 -1.983 3.369 1.00 88.94 87 GLY A O 1
ATOM 696 N N . PHE A 1 88 ? 2.416 -2.851 4.861 1.00 88.38 88 PHE A N 1
ATOM 697 C CA . PHE A 1 88 ? 2.896 -1.578 5.414 1.00 88.38 88 PHE A CA 1
ATOM 698 C C . PHE A 1 88 ? 4.112 -0.984 4.693 1.00 88.38 88 PHE A C 1
ATOM 700 O O . PHE A 1 88 ? 4.449 0.167 4.958 1.00 88.38 88 PHE A O 1
ATOM 707 N N . ASN A 1 89 ? 4.738 -1.746 3.797 1.00 83.69 89 ASN A N 1
ATOM 708 C CA . ASN A 1 89 ? 5.981 -1.401 3.115 1.00 83.69 89 ASN A CA 1
ATOM 709 C C . ASN A 1 89 ? 5.682 -1.185 1.620 1.00 83.69 89 ASN A C 1
ATOM 711 O O . ASN A 1 89 ? 5.870 -2.105 0.822 1.00 83.69 89 ASN A O 1
ATOM 715 N N . PRO A 1 90 ? 5.139 -0.023 1.210 1.00 77.00 90 PRO A N 1
ATOM 716 C CA . PRO A 1 90 ? 4.767 0.231 -0.186 1.00 77.00 90 PRO A CA 1
ATOM 717 C C . PRO A 1 90 ? 5.950 0.129 -1.162 1.00 77.00 90 PRO A C 1
ATOM 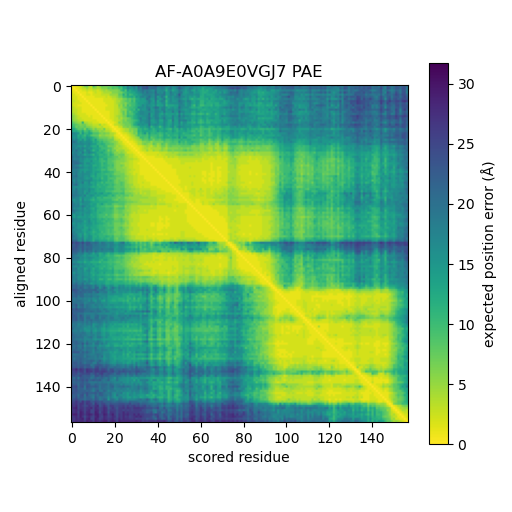719 O O . PRO A 1 90 ? 5.755 -0.127 -2.344 1.00 77.00 90 PRO A O 1
ATOM 722 N N . GLU A 1 91 ? 7.184 0.284 -0.691 1.00 71.31 91 GLU A N 1
ATOM 723 C CA . GLU A 1 91 ? 8.404 0.034 -1.460 1.00 71.31 91 GLU A CA 1
ATOM 724 C C . GLU A 1 91 ? 8.573 -1.432 -1.889 1.00 71.31 91 GLU A C 1
ATOM 726 O O . GLU A 1 91 ? 9.283 -1.707 -2.853 1.00 71.31 91 GLU A O 1
ATOM 731 N N . MET A 1 92 ? 7.908 -2.363 -1.197 1.00 71.50 92 MET A N 1
ATOM 732 C CA . MET A 1 92 ? 7.881 -3.787 -1.535 1.00 71.50 92 MET A CA 1
ATOM 733 C C . MET A 1 92 ? 6.797 -4.123 -2.563 1.00 71.50 92 MET A C 1
ATOM 735 O O . MET A 1 92 ? 6.724 -5.264 -3.026 1.00 71.50 92 MET A O 1
ATOM 739 N N . ASP A 1 93 ? 5.943 -3.163 -2.930 1.00 75.50 93 ASP A N 1
ATOM 740 C CA . ASP A 1 93 ? 4.976 -3.383 -3.992 1.00 75.50 93 ASP A CA 1
ATOM 741 C C . ASP A 1 93 ? 5.699 -3.616 -5.314 1.00 75.50 93 ASP A C 1
ATOM 743 O O . ASP A 1 93 ? 6.580 -2.859 -5.726 1.00 75.50 93 ASP A O 1
ATOM 747 N N . ALA A 1 94 ? 5.262 -4.647 -6.029 1.00 71.12 94 ALA A N 1
ATOM 748 C CA . ALA A 1 94 ? 5.675 -4.889 -7.396 1.00 71.12 94 ALA A CA 1
ATOM 749 C C . ALA A 1 94 ? 5.386 -3.650 -8.261 1.00 71.12 94 ALA A C 1
ATOM 751 O O . ALA A 1 94 ? 4.243 -3.418 -8.673 1.00 71.12 94 ALA A O 1
ATOM 752 N N . VAL A 1 95 ? 6.428 -2.872 -8.572 1.00 73.88 95 VAL A N 1
ATOM 753 C CA . VAL A 1 95 ? 6.323 -1.727 -9.477 1.00 73.88 95 VAL A CA 1
ATOM 754 C C . VAL A 1 95 ? 5.949 -2.261 -10.853 1.00 73.88 95 VAL A C 1
ATOM 756 O O . VAL A 1 95 ? 6.760 -2.836 -11.582 1.00 73.88 95 VAL A O 1
ATOM 759 N N . SER A 1 96 ? 4.667 -2.116 -11.175 1.00 85.94 96 SER A N 1
ATOM 760 C CA . SER A 1 96 ? 4.125 -2.470 -12.475 1.00 85.94 96 SER A CA 1
ATOM 761 C C . SER A 1 96 ? 4.146 -1.227 -13.344 1.00 85.94 96 SER A C 1
ATOM 763 O O . SER A 1 96 ? 3.455 -0.250 -13.059 1.00 85.94 96 SER A O 1
ATOM 765 N N . VAL A 1 97 ? 4.934 -1.257 -14.412 1.00 91.12 97 VAL A N 1
ATOM 766 C CA . VAL A 1 97 ? 5.062 -0.130 -15.334 1.00 91.12 97 VAL A CA 1
ATOM 767 C C . VAL A 1 97 ? 4.594 -0.535 -16.724 1.00 91.12 97 VAL A C 1
ATOM 769 O O . VAL A 1 97 ? 4.734 -1.685 -17.141 1.00 91.12 97 VAL A O 1
ATOM 772 N N . LEU A 1 98 ? 4.014 0.409 -17.462 1.00 94.94 98 LEU A N 1
ATOM 773 C CA . LEU A 1 98 ? 3.656 0.195 -18.859 1.00 94.94 98 LEU A CA 1
ATOM 774 C C . LEU A 1 98 ? 4.914 0.315 -19.727 1.00 94.94 98 LEU A C 1
ATOM 776 O O . LEU A 1 98 ? 5.422 1.418 -19.928 1.00 94.94 98 LEU A O 1
ATOM 780 N N . CYS A 1 99 ? 5.388 -0.799 -20.282 1.00 95.56 99 CYS A N 1
ATOM 781 C CA . CYS A 1 99 ? 6.497 -0.786 -21.231 1.00 95.56 99 CYS A CA 1
ATOM 782 C C . CYS A 1 99 ? 6.124 0.017 -22.484 1.00 95.56 99 CYS A C 1
ATOM 784 O O . CYS A 1 99 ? 5.155 -0.306 -23.177 1.00 95.56 99 CYS A O 1
ATOM 786 N N . LYS A 1 100 ? 6.889 1.065 -22.805 1.00 96.00 100 LYS A N 1
ATOM 787 C CA . LYS A 1 100 ? 6.605 1.937 -23.957 1.00 96.00 100 LYS A CA 1
ATOM 788 C C . LYS A 1 100 ? 6.819 1.246 -25.301 1.00 96.00 100 LYS A C 1
ATOM 790 O O . LYS A 1 100 ? 6.134 1.608 -26.255 1.00 96.00 100 LYS A O 1
ATOM 795 N N . ASN A 1 101 ? 7.705 0.253 -25.352 1.00 96.62 101 ASN A N 1
ATOM 796 C CA . ASN A 1 101 ? 7.953 -0.546 -26.546 1.00 96.62 101 ASN A CA 1
ATOM 797 C C . ASN A 1 101 ? 6.805 -1.539 -26.805 1.00 96.62 101 ASN A C 1
ATOM 799 O O . ASN A 1 101 ? 6.060 -1.388 -27.771 1.00 96.62 101 ASN A O 1
ATOM 803 N N . CYS A 1 102 ? 6.580 -2.506 -25.906 1.00 96.25 102 CYS A N 1
ATOM 804 C CA . CYS A 1 102 ? 5.594 -3.572 -26.141 1.00 96.25 102 CYS A CA 1
ATOM 805 C C . CYS A 1 102 ? 4.161 -3.241 -25.685 1.00 96.25 102 CYS A C 1
ATOM 807 O O . CYS A 1 102 ? 3.251 -4.032 -25.920 1.00 96.25 102 CYS A O 1
ATOM 809 N N . ARG A 1 103 ? 3.943 -2.087 -25.036 1.00 96.25 103 ARG A N 1
ATOM 810 C CA . ARG A 1 103 ? 2.632 -1.602 -24.555 1.00 96.25 103 ARG A CA 1
ATOM 811 C C . ARG A 1 103 ? 1.919 -2.548 -23.583 1.00 96.25 103 ARG A C 1
ATOM 813 O O . ARG A 1 103 ? 0.693 -2.544 -23.506 1.00 96.25 103 ARG A O 1
ATOM 820 N N . GLN A 1 104 ? 2.678 -3.327 -22.815 1.00 95.69 104 GLN A N 1
ATOM 821 C CA . GLN A 1 104 ? 2.153 -4.206 -21.767 1.00 95.69 104 GLN A CA 1
ATOM 822 C C . GLN A 1 104 ? 2.595 -3.723 -20.386 1.00 95.69 104 GLN A C 1
ATOM 824 O O . GLN A 1 104 ? 3.704 -3.207 -20.230 1.00 95.69 104 GLN A O 1
ATOM 829 N N . PHE A 1 105 ? 1.716 -3.880 -19.394 1.00 93.75 105 PHE A N 1
ATOM 830 C CA . PHE A 1 105 ? 2.093 -3.712 -17.995 1.00 93.75 105 PHE A CA 1
ATOM 831 C C . PHE A 1 105 ? 2.993 -4.868 -17.587 1.00 93.75 105 PHE A C 1
ATOM 833 O O . PHE A 1 105 ? 2.656 -6.030 -17.818 1.00 93.75 105 PHE A O 1
ATOM 840 N N . VAL A 1 106 ? 4.140 -4.538 -17.008 1.00 90.94 106 VAL A N 1
ATOM 841 C CA . VAL A 1 106 ? 5.127 -5.518 -16.571 1.00 90.94 106 VAL A CA 1
ATOM 842 C C . VAL A 1 106 ? 5.590 -5.202 -15.164 1.00 90.94 106 VAL A C 1
ATOM 844 O O . VAL A 1 106 ? 5.843 -4.044 -14.835 1.00 90.94 106 VAL A O 1
ATOM 847 N N . THR A 1 107 ? 5.711 -6.242 -14.349 1.00 89.25 107 THR A N 1
ATOM 848 C CA . THR A 1 107 ? 6.425 -6.185 -13.077 1.00 89.25 107 THR A CA 1
ATOM 849 C C . THR A 1 107 ? 7.909 -6.339 -13.361 1.00 89.25 107 THR A C 1
ATOM 851 O O . THR A 1 107 ? 8.320 -7.301 -14.012 1.00 89.25 107 THR A O 1
ATOM 854 N N . ILE A 1 108 ? 8.708 -5.379 -12.911 1.00 83.00 108 ILE A N 1
ATOM 855 C CA . ILE A 1 108 ? 10.144 -5.371 -13.183 1.00 83.00 108 ILE A CA 1
ATOM 856 C C . ILE A 1 108 ? 10.858 -6.102 -12.054 1.00 83.00 108 ILE A C 1
ATOM 858 O O . ILE A 1 108 ? 10.908 -5.598 -10.938 1.00 83.00 108 ILE A O 1
ATOM 862 N N . ALA A 1 109 ? 11.406 -7.278 -12.354 1.00 77.44 109 ALA A N 1
ATOM 863 C CA . ALA A 1 109 ? 12.253 -8.019 -11.421 1.00 77.44 109 ALA A CA 1
ATOM 864 C C . ALA A 1 109 ? 13.741 -7.659 -11.600 1.00 77.44 109 ALA A C 1
ATOM 866 O O . ALA A 1 109 ? 14.407 -7.329 -10.628 1.00 77.44 109 ALA A O 1
ATOM 867 N N . ASP A 1 110 ? 14.227 -7.612 -12.848 1.00 84.81 110 ASP A N 1
ATOM 868 C CA . ASP A 1 110 ? 15.665 -7.494 -13.157 1.00 84.81 110 ASP A CA 1
ATOM 869 C C . ASP A 1 110 ? 15.996 -6.311 -14.085 1.00 84.81 110 ASP A C 1
ATOM 871 O O . ASP A 1 110 ? 16.901 -6.380 -14.916 1.00 84.81 110 ASP A O 1
ATOM 875 N N . GLY A 1 111 ? 15.205 -5.236 -14.038 1.00 87.44 111 GLY A N 1
ATOM 876 C CA . GLY A 1 111 ? 15.399 -4.066 -14.911 1.00 87.44 111 GLY A CA 1
ATOM 877 C C . GLY A 1 111 ? 15.077 -4.303 -16.394 1.00 87.44 111 GLY A C 1
ATOM 878 O O . GLY A 1 111 ? 15.344 -3.433 -17.219 1.00 87.44 111 GLY A O 1
ATOM 879 N N . HIS A 1 112 ? 14.486 -5.451 -16.744 1.00 94.06 112 HIS A N 1
ATOM 880 C CA . HIS A 1 112 ? 14.117 -5.813 -18.115 1.00 94.06 112 HIS A CA 1
ATOM 881 C C . HIS A 1 112 ? 12.619 -6.098 -18.242 1.00 94.06 112 HIS A C 1
ATOM 883 O O . HIS A 1 112 ? 11.976 -6.614 -17.326 1.00 94.06 112 HIS A O 1
ATOM 889 N N . CYS A 1 113 ? 12.056 -5.780 -19.407 1.00 93.38 113 CYS A N 1
ATOM 890 C CA . CYS A 1 113 ? 10.688 -6.135 -19.752 1.00 93.38 113 CYS A CA 1
ATOM 891 C C . CYS A 1 113 ? 10.620 -7.630 -20.122 1.00 93.38 113 CYS A C 1
ATOM 893 O O . CYS A 1 113 ? 11.219 -8.013 -21.127 1.00 93.38 113 CYS A O 1
ATOM 895 N N . PRO A 1 114 ? 9.843 -8.478 -19.424 1.00 93.00 114 PRO A N 1
ATOM 896 C CA . PRO A 1 114 ? 9.760 -9.914 -19.720 1.00 93.00 114 PRO A CA 1
ATOM 897 C C . PRO A 1 114 ? 9.184 -10.235 -21.109 1.00 93.00 114 PRO A C 1
ATOM 899 O O . PRO A 1 114 ? 9.364 -11.340 -21.609 1.00 93.00 114 PRO A O 1
ATOM 902 N N . ASN A 1 115 ? 8.492 -9.283 -21.745 1.00 94.44 115 ASN A N 1
ATOM 903 C CA . ASN A 1 115 ? 7.802 -9.510 -23.017 1.00 94.44 115 ASN A CA 1
ATOM 904 C C . ASN A 1 115 ? 8.630 -9.1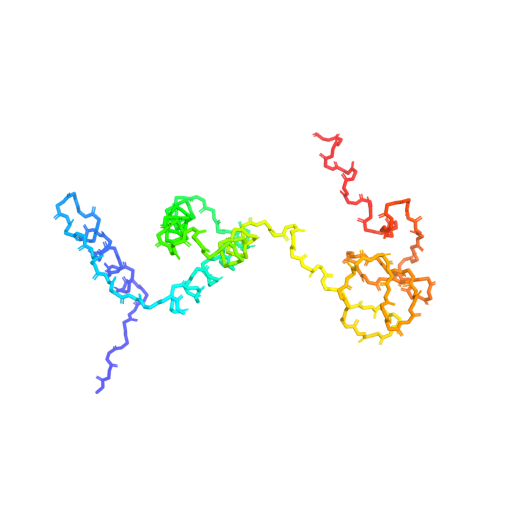22 -24.249 1.00 94.44 115 ASN A C 1
ATOM 906 O O . ASN A 1 115 ? 8.458 -9.720 -25.307 1.00 94.44 115 ASN A O 1
ATOM 910 N N . CYS A 1 116 ? 9.510 -8.122 -24.137 1.00 95.00 116 CYS A N 1
ATOM 911 C CA . CYS A 1 116 ? 10.374 -7.688 -25.244 1.00 95.00 116 CYS A CA 1
ATOM 912 C C . CYS A 1 116 ? 11.873 -7.774 -24.940 1.00 95.00 116 CYS A C 1
ATOM 914 O O . CYS A 1 116 ? 12.673 -7.499 -25.827 1.00 95.00 116 CYS A O 1
ATOM 916 N N . MET A 1 117 ? 12.250 -8.170 -23.720 1.00 94.81 117 MET A N 1
ATOM 917 C CA . MET A 1 117 ? 13.629 -8.325 -23.242 1.00 94.81 117 MET A CA 1
ATOM 918 C C . MET A 1 117 ? 14.476 -7.046 -23.260 1.00 94.81 117 MET A C 1
ATOM 920 O O . MET A 1 117 ? 15.684 -7.112 -23.055 1.00 94.81 117 MET A O 1
ATOM 924 N N . GLU A 1 118 ? 13.868 -5.879 -23.474 1.00 95.12 118 GLU A N 1
ATOM 925 C CA . GLU A 1 118 ? 14.581 -4.606 -23.396 1.00 95.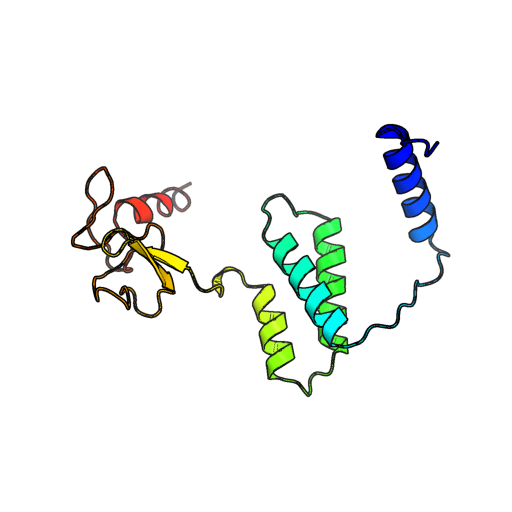12 118 GLU A CA 1
ATOM 926 C C . GLU A 1 118 ? 14.722 -4.127 -21.956 1.00 95.12 118 GLU A C 1
ATOM 928 O O . GLU A 1 118 ? 13.823 -4.333 -21.130 1.00 95.12 118 GLU A O 1
ATOM 933 N N . SER A 1 119 ? 15.824 -3.422 -21.699 1.00 94.44 119 SER A N 1
ATOM 934 C CA . SER A 1 119 ? 16.010 -2.616 -20.497 1.00 94.44 119 SER A CA 1
ATOM 935 C C . SER A 1 119 ? 14.814 -1.677 -20.343 1.00 94.44 119 SER A C 1
ATOM 937 O O . SER A 1 119 ? 14.396 -1.029 -21.308 1.00 94.44 119 SER A O 1
ATOM 939 N N . ILE A 1 120 ? 14.233 -1.612 -19.148 1.00 94.88 120 ILE A N 1
ATOM 940 C CA . ILE A 1 120 ? 13.025 -0.833 -18.882 1.00 94.88 120 ILE A CA 1
ATOM 941 C C . ILE A 1 120 ? 13.186 0.000 -17.616 1.00 94.88 120 ILE A C 1
ATOM 943 O O . ILE A 1 120 ? 13.557 -0.499 -16.559 1.00 94.88 120 ILE A O 1
ATOM 947 N N . CYS A 1 121 ? 12.878 1.294 -17.713 1.00 93.31 121 CYS A N 1
ATOM 948 C CA . CYS A 1 121 ? 12.965 2.178 -16.563 1.00 93.31 121 CYS A CA 1
ATOM 949 C C . CYS A 1 121 ? 11.785 1.884 -15.626 1.00 93.31 121 CYS A C 1
ATOM 951 O O . CYS A 1 121 ? 10.637 2.071 -16.049 1.00 93.31 121 CYS A O 1
ATOM 953 N N . PRO A 1 122 ? 12.019 1.518 -14.352 1.00 91.38 122 PRO A N 1
ATOM 954 C CA . PRO A 1 122 ? 10.938 1.170 -13.433 1.00 91.38 122 PRO A CA 1
ATOM 955 C C . PRO A 1 122 ? 9.998 2.323 -13.098 1.00 91.38 122 PRO A C 1
ATOM 957 O O . PRO A 1 122 ? 8.862 2.091 -12.702 1.00 91.38 122 PRO A O 1
ATOM 960 N N . ARG A 1 123 ? 10.424 3.568 -13.325 1.00 89.88 123 ARG A N 1
ATOM 961 C CA . ARG A 1 123 ? 9.611 4.756 -13.042 1.00 89.88 123 ARG A CA 1
ATOM 962 C C . ARG A 1 123 ? 8.682 5.153 -14.188 1.00 89.88 123 ARG A C 1
ATOM 964 O O . ARG A 1 123 ? 7.557 5.567 -13.940 1.00 89.88 123 ARG A O 1
ATOM 971 N N . CYS A 1 124 ? 9.135 5.062 -15.441 1.00 91.88 124 CYS A N 1
ATOM 972 C CA . CYS A 1 124 ? 8.373 5.587 -16.587 1.00 91.88 124 CYS A CA 1
ATOM 973 C C . CYS A 1 124 ? 8.162 4.605 -17.746 1.00 91.88 124 CYS A C 1
ATOM 975 O O . CYS A 1 124 ? 7.483 4.952 -18.716 1.00 91.88 124 CYS A O 1
ATOM 977 N N . GLY A 1 125 ? 8.757 3.412 -17.685 1.00 94.12 125 GLY A N 1
ATOM 978 C CA . GLY A 1 125 ? 8.571 2.350 -18.670 1.00 94.12 125 GLY A CA 1
ATOM 979 C C . GLY A 1 125 ? 9.229 2.602 -20.026 1.00 94.12 125 GLY A C 1
ATOM 980 O O . GLY A 1 125 ? 8.936 1.877 -20.977 1.00 94.12 125 GLY A O 1
ATOM 981 N N . CYS A 1 126 ? 10.077 3.630 -20.158 1.00 95.62 126 CYS A N 1
ATOM 982 C CA . CYS A 1 126 ? 10.872 3.814 -21.371 1.00 95.62 126 CYS A CA 1
ATOM 983 C C . CYS A 1 126 ? 11.883 2.681 -21.529 1.00 95.62 126 CYS A C 1
ATOM 985 O O . CYS A 1 126 ? 12.324 2.096 -20.538 1.00 95.62 126 CYS A O 1
ATOM 987 N N . THR A 1 127 ? 12.253 2.417 -22.773 1.00 95.75 127 THR A N 1
ATOM 988 C CA . THR A 1 127 ? 13.220 1.381 -23.130 1.00 95.75 127 THR A CA 1
ATOM 989 C C . THR A 1 127 ? 14.252 1.918 -24.117 1.00 95.75 127 THR A C 1
ATOM 991 O O . THR A 1 127 ? 14.149 3.066 -24.558 1.00 95.75 127 THR A O 1
ATOM 994 N N . ASP A 1 128 ? 15.218 1.077 -24.494 1.00 92.06 128 ASP A N 1
ATOM 995 C CA . ASP A 1 128 ? 16.227 1.382 -25.515 1.00 92.06 128 ASP A CA 1
ATOM 996 C C . ASP A 1 128 ? 15.608 1.813 -26.855 1.00 92.06 128 ASP A C 1
ATOM 998 O O . ASP A 1 128 ? 16.093 2.742 -27.502 1.00 92.06 128 ASP A O 1
ATOM 1002 N N . SER A 1 129 ? 14.510 1.170 -27.262 1.00 95.06 129 SER A N 1
ATOM 1003 C CA . SER A 1 129 ? 13.816 1.474 -28.521 1.00 95.06 129 SER A CA 1
ATOM 1004 C C . SER A 1 129 ? 12.710 2.526 -28.385 1.00 95.06 129 SER A C 1
ATOM 1006 O O . SER A 1 129 ? 12.232 3.050 -29.394 1.00 95.06 129 SER A O 1
ATOM 1008 N N . ALA A 1 130 ? 12.290 2.856 -27.159 1.00 95.19 130 ALA A N 1
ATOM 1009 C CA . ALA A 1 130 ? 11.154 3.734 -26.895 1.00 95.19 130 ALA A CA 1
ATOM 1010 C C . ALA A 1 130 ? 11.444 4.709 -25.740 1.00 95.19 130 ALA A C 1
ATOM 1012 O O . ALA A 1 130 ? 10.962 4.548 -24.611 1.00 95.19 130 ALA A O 1
ATOM 1013 N N . ALA A 1 131 ? 12.229 5.745 -26.051 1.00 93.44 131 ALA A N 1
ATOM 1014 C CA . ALA A 1 131 ? 12.669 6.776 -25.113 1.00 93.44 131 ALA A CA 1
ATOM 1015 C C . ALA A 1 131 ? 11.538 7.706 -24.610 1.00 93.44 131 ALA A C 1
ATOM 1017 O O . ALA A 1 131 ? 10.400 7.707 -25.092 1.00 93.44 131 ALA A O 1
ATOM 1018 N N . CYS A 1 132 ? 11.858 8.530 -23.608 1.00 89.94 132 CYS A N 1
ATOM 1019 C CA . CYS A 1 132 ? 11.025 9.659 -23.180 1.00 89.94 132 CYS A CA 1
ATOM 1020 C C . CYS A 1 132 ? 10.950 10.769 -24.247 1.00 89.94 132 CYS A C 1
ATOM 1022 O O . CYS A 1 132 ? 11.733 10.786 -25.193 1.00 89.94 132 CYS A O 1
ATOM 1024 N N . SER A 1 133 ? 10.004 11.703 -24.090 1.00 84.38 133 SER A N 1
ATOM 1025 C CA . SER A 1 133 ? 9.704 12.758 -25.076 1.00 84.38 133 SER A CA 1
ATOM 1026 C C . SER A 1 133 ? 10.888 13.664 -25.420 1.00 84.38 133 SER A C 1
ATOM 1028 O O . SER A 1 133 ? 10.942 14.177 -26.531 1.00 84.38 133 SER A O 1
ATOM 1030 N N . GLU A 1 134 ? 11.834 13.842 -24.498 1.00 82.56 134 GLU A N 1
ATOM 1031 C CA . GLU A 1 134 ? 13.029 14.675 -24.706 1.00 82.56 134 GLU A CA 1
ATOM 1032 C C . GLU A 1 134 ? 14.272 13.862 -25.102 1.00 82.56 134 GLU A C 1
ATOM 1034 O O . GLU A 1 134 ? 15.364 14.409 -25.234 1.00 82.56 134 GLU A O 1
ATOM 1039 N N . GLY A 1 135 ? 14.113 12.551 -25.313 1.00 84.25 135 GLY A N 1
ATOM 1040 C CA . GLY A 1 135 ? 15.231 11.617 -25.351 1.00 84.25 135 GLY A CA 1
ATOM 1041 C C . GLY A 1 135 ? 15.786 11.388 -23.943 1.00 84.25 135 GLY A C 1
ATOM 1042 O O . GLY A 1 135 ? 15.922 12.302 -23.135 1.00 84.25 135 GLY A O 1
ATOM 1043 N N . CYS A 1 136 ? 16.081 10.138 -23.612 1.00 91.06 136 CYS A N 1
ATOM 1044 C CA . CYS A 1 136 ? 16.691 9.779 -22.337 1.00 91.06 136 CYS A CA 1
ATOM 1045 C C . CYS A 1 136 ? 17.841 8.807 -22.574 1.00 91.06 136 CYS A C 1
ATOM 1047 O O . CYS A 1 136 ? 17.892 8.137 -23.603 1.00 91.06 136 CYS A O 1
ATOM 1049 N N . PHE A 1 137 ? 18.745 8.719 -21.606 1.00 92.88 137 PHE A N 1
ATOM 1050 C CA . PHE A 1 137 ? 19.822 7.733 -21.578 1.00 92.88 137 PHE A CA 1
ATOM 1051 C C . PHE A 1 137 ? 19.801 6.990 -20.240 1.00 92.88 137 PHE A C 1
ATOM 1053 O O . PHE A 1 137 ? 19.212 7.481 -19.274 1.00 92.88 137 PHE A O 1
ATOM 1060 N N . TRP A 1 138 ? 20.405 5.805 -20.183 1.00 93.50 138 TRP A N 1
ATOM 1061 C CA . TRP A 1 138 ? 20.455 5.000 -18.961 1.00 93.50 138 TRP A CA 1
ATOM 1062 C C . TRP A 1 138 ? 21.458 5.549 -17.955 1.00 93.50 138 TRP A C 1
ATOM 1064 O O . TRP A 1 138 ? 22.590 5.886 -18.309 1.00 93.50 138 TRP A O 1
ATOM 1074 N N . LEU A 1 139 ? 21.033 5.610 -16.697 1.00 91.81 139 LEU A N 1
ATOM 1075 C CA . LEU A 1 139 ? 21.897 5.820 -15.545 1.00 91.81 139 LEU A CA 1
ATOM 1076 C C . LEU A 1 139 ? 22.340 4.457 -14.965 1.00 91.81 139 LEU A C 1
ATOM 1078 O O . LEU A 1 139 ? 21.705 3.435 -15.245 1.00 91.81 139 LEU A O 1
ATOM 1082 N N . PRO A 1 140 ? 23.438 4.402 -14.180 1.00 87.88 140 PRO A N 1
ATOM 1083 C CA . PRO A 1 140 ? 23.992 3.142 -13.661 1.00 87.88 140 PRO A CA 1
ATOM 1084 C C . PRO A 1 140 ? 23.060 2.337 -12.743 1.00 87.88 140 PRO A C 1
ATOM 1086 O O . PRO A 1 140 ? 23.278 1.150 -12.533 1.00 87.88 140 PRO A O 1
ATOM 1089 N N . ASP A 1 141 ? 22.041 2.981 -12.189 1.00 84.75 141 ASP A N 1
ATOM 1090 C CA . ASP A 1 141 ? 21.015 2.431 -11.300 1.00 84.75 141 ASP A CA 1
ATOM 1091 C C . ASP A 1 141 ? 19.809 1.833 -12.053 1.00 84.75 141 ASP A C 1
ATOM 1093 O O . ASP A 1 141 ? 18.824 1.432 -11.435 1.00 84.75 141 ASP A O 1
ATOM 1097 N N . GLY A 1 142 ? 19.866 1.754 -13.387 1.00 87.56 142 GLY A N 1
ATOM 1098 C CA . GLY A 1 142 ? 18.803 1.152 -14.197 1.00 87.56 142 GLY A CA 1
ATOM 1099 C C . GLY A 1 142 ? 17.560 2.036 -14.352 1.00 87.56 142 GLY A C 1
ATOM 1100 O O . GLY A 1 142 ? 16.527 1.573 -14.840 1.00 87.56 142 GLY A O 1
ATOM 1101 N N . ILE A 1 143 ? 17.635 3.319 -13.982 1.00 91.00 143 ILE A N 1
ATOM 1102 C CA . ILE A 1 143 ? 16.628 4.325 -14.345 1.00 91.00 143 ILE A CA 1
ATOM 1103 C C . ILE A 1 143 ? 17.126 5.203 -15.498 1.00 91.00 143 ILE A C 1
ATOM 1105 O O . ILE A 1 143 ? 18.315 5.273 -15.805 1.00 91.00 143 ILE A O 1
ATOM 1109 N N . CYS A 1 144 ? 16.201 5.864 -16.194 1.00 93.31 144 CYS A N 1
ATOM 1110 C CA . CYS A 1 144 ? 16.563 6.785 -17.265 1.00 93.31 144 CYS A CA 1
ATOM 1111 C C . CYS A 1 144 ? 16.876 8.182 -16.713 1.00 93.31 144 CYS A C 1
ATOM 1113 O O . CYS A 1 144 ? 16.349 8.594 -15.677 1.00 93.31 144 CYS A O 1
ATOM 1115 N N . SER A 1 145 ? 17.684 8.950 -17.441 1.00 92.50 145 SER A N 1
ATOM 1116 C CA . SER A 1 145 ? 18.110 10.299 -17.056 1.00 92.50 145 SER A CA 1
ATOM 1117 C C . SER A 1 145 ? 16.955 11.273 -16.801 1.00 92.50 145 SER A C 1
ATOM 1119 O O . SER A 1 145 ? 17.073 12.140 -15.940 1.00 92.50 145 SER A O 1
ATOM 1121 N N . SER A 1 146 ? 15.811 11.101 -17.475 1.00 90.88 146 SER A N 1
ATOM 1122 C CA . SER A 1 146 ? 14.599 11.894 -17.220 1.00 90.88 146 SER A CA 1
ATOM 1123 C C . SER A 1 146 ? 13.948 11.595 -15.864 1.00 90.88 146 SER A C 1
ATOM 1125 O O . SER A 1 146 ? 13.239 12.443 -15.335 1.00 90.88 146 SER A O 1
ATOM 1127 N N . CYS A 1 147 ? 14.146 10.395 -15.313 1.00 89.12 147 CYS A N 1
ATOM 1128 C CA . CYS A 1 147 ? 13.576 9.973 -14.031 1.00 89.12 147 CYS A CA 1
ATOM 1129 C C . CYS A 1 147 ? 14.564 10.058 -12.861 1.00 89.12 147 CYS A C 1
ATOM 1131 O O . CYS A 1 147 ? 14.116 10.053 -11.715 1.00 89.12 147 CYS A O 1
ATOM 1133 N N . GLY A 1 148 ? 15.872 10.102 -13.131 1.00 85.00 148 GLY A N 1
ATOM 1134 C CA . GLY A 1 148 ? 16.912 10.236 -12.104 1.00 85.00 148 GLY A CA 1
ATOM 1135 C C . GLY A 1 148 ? 17.238 11.678 -11.710 1.00 85.00 148 GLY A C 1
ATOM 1136 O O . GLY A 1 148 ? 17.845 11.904 -10.671 1.00 85.00 148 GLY A O 1
ATOM 1137 N N . SER A 1 149 ? 16.819 12.673 -12.498 1.00 71.81 149 SER A N 1
ATOM 1138 C CA . SER A 1 149 ? 17.081 14.090 -12.202 1.00 71.81 149 SER A CA 1
ATOM 1139 C C . SER A 1 149 ? 16.281 14.644 -11.018 1.00 71.81 149 SER A C 1
ATOM 1141 O O . SER A 1 149 ? 16.631 15.703 -10.502 1.00 71.81 149 SER A O 1
ATOM 1143 N N . VAL A 1 150 ? 15.225 13.950 -10.582 1.00 61.31 150 VAL A N 1
ATOM 1144 C CA . VAL A 1 150 ? 14.321 14.433 -9.526 1.00 61.31 150 VAL A CA 1
ATOM 1145 C C . VAL A 1 150 ? 14.910 14.222 -8.126 1.00 61.31 150 VAL A C 1
ATOM 1147 O O . VAL A 1 150 ? 14.770 15.088 -7.270 1.00 61.31 150 VAL A O 1
ATOM 1150 N N . ASP A 1 151 ? 15.657 13.135 -7.917 1.00 54.59 151 ASP A N 1
ATOM 1151 C CA . ASP A 1 151 ? 16.131 12.735 -6.582 1.00 54.59 151 ASP A CA 1
ATOM 1152 C C . ASP A 1 151 ? 17.373 13.523 -6.117 1.00 54.59 151 ASP A C 1
ATOM 1154 O O . ASP A 1 151 ? 17.673 13.583 -4.926 1.00 54.59 151 ASP A O 1
ATOM 1158 N N . LEU A 1 152 ? 18.099 14.166 -7.039 1.00 50.69 152 LEU A N 1
ATOM 1159 C CA . LEU A 1 152 ? 19.300 14.948 -6.710 1.00 50.69 152 LEU A CA 1
ATOM 1160 C C . LEU A 1 152 ? 18.992 16.372 -6.226 1.00 50.69 152 LEU A C 1
ATOM 1162 O O . LEU A 1 152 ? 19.870 17.022 -5.661 1.00 50.69 152 LEU A O 1
ATOM 1166 N N . VAL A 1 153 ? 17.770 16.869 -6.435 1.00 49.28 153 VAL A N 1
ATOM 1167 C CA . VAL A 1 153 ? 17.391 18.233 -6.029 1.00 49.28 153 VAL A CA 1
ATOM 1168 C C . VAL A 1 153 ? 17.013 18.289 -4.545 1.00 49.28 153 VAL A C 1
ATOM 1170 O O . VAL A 1 153 ? 17.287 19.291 -3.891 1.00 49.28 153 VAL A O 1
ATOM 1173 N N . GLU A 1 154 ? 16.466 17.210 -3.978 1.00 49.41 154 GLU A N 1
ATOM 1174 C CA . GLU A 1 154 ? 16.031 17.182 -2.571 1.00 49.41 154 GLU A CA 1
ATOM 1175 C C . GLU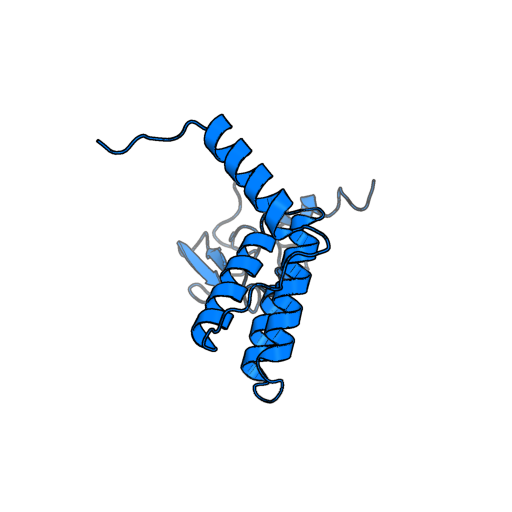 A 1 154 ? 17.160 16.891 -1.568 1.00 49.41 154 GLU A C 1
ATOM 1177 O O . GLU A 1 154 ? 17.025 17.217 -0.395 1.00 49.41 154 GLU A O 1
ATOM 1182 N N . GLN A 1 155 ? 18.303 16.344 -2.000 1.00 47.03 155 GLN A N 1
ATOM 1183 C CA . GLN A 1 155 ? 19.459 16.101 -1.113 1.00 47.03 155 GLN A CA 1
ATOM 1184 C C . GLN A 1 155 ? 20.449 17.279 -1.049 1.00 47.03 155 GLN A C 1
ATOM 1186 O O . GLN A 1 155 ? 21.437 17.219 -0.317 1.00 47.03 155 GLN A O 1
ATOM 1191 N N . ALA A 1 156 ? 20.202 18.343 -1.817 1.00 44.34 156 ALA A N 1
ATOM 1192 C CA . ALA A 1 156 ? 21.051 19.533 -1.889 1.00 44.34 156 ALA A CA 1
ATOM 1193 C C . ALA A 1 156 ? 20.420 20.785 -1.239 1.00 44.34 156 ALA A C 1
ATOM 1195 O O . ALA A 1 156 ? 20.977 21.876 -1.383 1.00 44.34 156 ALA A O 1
ATOM 1196 N N . GLY A 1 157 ? 19.275 20.635 -0.557 1.00 42.38 157 GLY A N 1
ATOM 1197 C CA . GLY A 1 157 ? 18.527 21.707 0.114 1.00 42.38 157 GLY A CA 1
ATOM 1198 C C . GLY A 1 157 ? 18.481 21.551 1.626 1.00 42.38 157 GLY A C 1
ATOM 1199 O O . GLY A 1 157 ? 18.173 20.432 2.085 1.00 42.38 157 GLY A O 1
#